Protein AF-A0AAU8K4E8-F1 (afdb_monomer)

InterPro domains:
  IPR020323 Protein of unknown function DUF2716 [PF10898] (23-44)

Radius of gyration: 18.37 Å; Cα contacts (8 Å, |Δi|>4): 46; chains: 1; bounding box: 51×42×31 Å

Foldseek 3Di:
DDDDDDPPDPPDPDDPDPVVVCQQWDWDDDPVDRDIDTHHPVNCVVCVVVVCVVVVDDQDD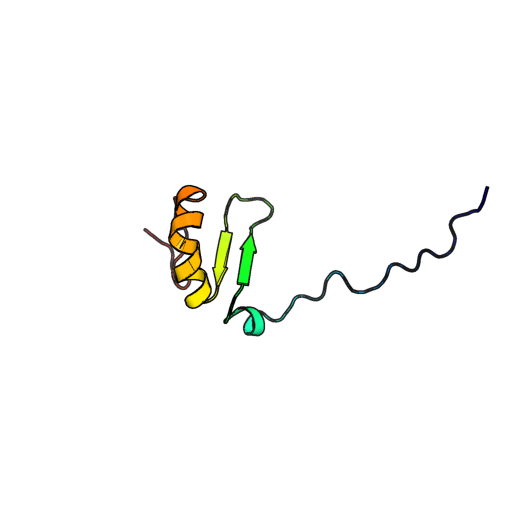PNHGDD

pLDDT: mean 74.95, std 18.54, range [39.84, 93.75]

Mean predicted aligned error: 12.56 Å

Structure (mmCIF, N/CA/C/O backbone):
data_AF-A0AAU8K4E8-F1
#
_entry.id   AF-A0AAU8K4E8-F1
#
loop_
_atom_site.group_PDB
_atom_site.id
_atom_site.type_symbol
_atom_site.label_atom_id
_atom_site.label_alt_id
_atom_site.label_comp_id
_atom_site.label_asym_id
_atom_site.label_entity_id
_atom_site.label_seq_id
_atom_site.pdbx_PDB_ins_code
_atom_site.Cartn_x
_atom_site.Cartn_y
_atom_site.Cartn_z
_atom_site.occupancy
_atom_site.B_iso_or_equiv
_atom_site.auth_seq_id
_atom_site.auth_comp_id
_atom_site.auth_asym_id
_atom_site.auth_atom_id
_atom_site.pdbx_PDB_model_num
ATOM 1 N N . MET A 1 1 ? 37.967 31.506 19.509 1.00 41.22 1 MET A N 1
ATOM 2 C CA . MET A 1 1 ? 36.656 31.546 18.825 1.00 41.22 1 MET A CA 1
ATOM 3 C C . MET A 1 1 ? 36.899 31.549 17.321 1.00 41.22 1 MET A C 1
ATOM 5 O O . MET A 1 1 ? 37.417 32.551 16.845 1.00 41.22 1 MET A O 1
ATOM 9 N N . PRO A 1 2 ? 36.624 30.464 16.579 1.00 39.84 2 PRO A N 1
ATOM 10 C CA . PRO A 1 2 ? 36.654 30.504 15.119 1.00 39.84 2 PRO A CA 1
ATOM 11 C C . PRO A 1 2 ? 35.282 30.904 14.541 1.00 39.84 2 PRO A C 1
ATOM 13 O O . PRO A 1 2 ? 34.237 30.521 15.069 1.00 39.84 2 PRO A O 1
ATOM 16 N N . THR A 1 3 ? 35.308 31.704 13.476 1.00 40.91 3 THR A N 1
ATOM 17 C CA . THR A 1 3 ? 34.168 32.215 12.695 1.00 40.91 3 THR A CA 1
ATOM 18 C C . THR A 1 3 ? 33.626 31.171 11.702 1.00 40.91 3 THR A C 1
ATOM 20 O O . THR A 1 3 ? 34.367 30.275 11.294 1.00 40.91 3 THR A O 1
ATOM 23 N N . PRO A 1 4 ? 32.343 31.252 11.286 1.00 49.81 4 PRO A N 1
ATOM 24 C CA . PRO A 1 4 ? 31.722 30.245 10.436 1.00 49.81 4 PRO A CA 1
ATOM 25 C C . PRO A 1 4 ? 31.903 30.601 8.956 1.00 49.81 4 PRO A C 1
ATOM 27 O O . PRO A 1 4 ? 31.007 31.166 8.334 1.00 49.81 4 PRO A O 1
ATOM 30 N N . THR A 1 5 ? 33.043 30.235 8.377 1.00 53.41 5 THR A N 1
ATOM 31 C CA . THR A 1 5 ? 33.199 30.190 6.917 1.00 53.41 5 THR A CA 1
ATOM 32 C C . THR A 1 5 ? 33.539 28.762 6.506 1.00 53.41 5 THR A C 1
ATOM 34 O O . THR A 1 5 ? 34.453 28.154 7.049 1.00 53.41 5 THR A O 1
ATOM 37 N N . ASP A 1 6 ? 32.775 28.254 5.540 1.00 49.22 6 ASP A N 1
ATOM 38 C CA . ASP A 1 6 ? 32.928 26.962 4.857 1.00 49.22 6 ASP A CA 1
ATOM 39 C C . ASP A 1 6 ? 32.452 25.703 5.612 1.00 49.22 6 ASP A C 1
ATOM 41 O O . ASP A 1 6 ? 33.183 24.739 5.815 1.00 49.22 6 ASP A O 1
ATOM 45 N N . ARG A 1 7 ? 31.147 25.633 5.919 1.00 48.44 7 ARG A N 1
ATOM 46 C CA . ARG A 1 7 ? 30.440 24.349 5.764 1.00 48.44 7 ARG A CA 1
ATOM 47 C C . ARG A 1 7 ? 29.950 24.263 4.328 1.00 48.44 7 ARG A C 1
ATOM 49 O O . ARG A 1 7 ? 28.830 24.673 4.027 1.00 48.44 7 ARG A O 1
ATOM 56 N N . ARG A 1 8 ? 30.765 23.689 3.445 1.00 51.09 8 ARG A N 1
ATOM 57 C CA . ARG A 1 8 ? 30.229 23.071 2.232 1.00 51.09 8 ARG A CA 1
ATOM 58 C C . ARG A 1 8 ? 29.245 21.987 2.661 1.00 51.09 8 ARG A C 1
ATOM 60 O O . ARG A 1 8 ? 29.629 20.950 3.193 1.00 51.09 8 ARG A O 1
ATOM 67 N N . HIS A 1 9 ? 27.961 22.284 2.496 1.00 45.53 9 HIS A N 1
ATOM 68 C CA . HIS A 1 9 ? 26.884 21.316 2.615 1.00 45.53 9 HIS A CA 1
ATOM 69 C C . HIS A 1 9 ? 27.137 20.249 1.539 1.00 45.53 9 HIS A C 1
ATOM 71 O O . HIS A 1 9 ? 27.231 20.620 0.365 1.00 45.53 9 HIS A O 1
ATOM 77 N N . PRO A 1 10 ? 27.316 18.960 1.878 1.00 43.94 10 PRO A N 1
ATOM 78 C CA . PRO A 1 10 ? 27.435 17.941 0.850 1.00 43.94 10 PRO A CA 1
ATOM 79 C C . PRO A 1 10 ? 26.123 17.918 0.063 1.00 43.94 10 PRO A C 1
ATOM 81 O O . PRO A 1 10 ? 25.060 17.586 0.589 1.00 43.94 10 PRO A O 1
ATOM 84 N N . ALA A 1 11 ? 26.201 18.326 -1.201 1.00 52.59 11 ALA A N 1
ATOM 85 C CA . ALA A 1 11 ? 25.143 18.112 -2.167 1.00 52.59 11 ALA A CA 1
ATOM 86 C C . ALA A 1 11 ? 24.842 16.606 -2.220 1.00 52.59 11 ALA A C 1
ATOM 88 O O . ALA A 1 11 ? 25.742 15.805 -2.468 1.00 52.59 11 ALA A O 1
ATOM 89 N N . GLY A 1 12 ? 23.590 16.214 -1.974 1.00 45.53 12 GLY A N 1
ATOM 90 C CA . GLY A 1 12 ? 23.175 14.828 -2.206 1.00 45.53 12 GLY A CA 1
ATOM 91 C C . GLY A 1 12 ? 21.878 14.367 -1.548 1.00 45.53 12 GLY A C 1
ATOM 92 O O . GLY A 1 12 ? 21.343 13.339 -1.951 1.00 45.53 12 GLY A O 1
ATOM 93 N N . ALA A 1 13 ? 21.327 15.106 -0.585 1.00 54.78 13 ALA A N 1
ATOM 94 C CA . ALA A 1 13 ? 20.010 14.812 -0.022 1.00 54.78 13 ALA A CA 1
ATOM 95 C C . ALA A 1 13 ? 18.913 15.483 -0.866 1.00 54.78 13 ALA A C 1
ATOM 97 O O . ALA A 1 13 ? 18.533 16.616 -0.591 1.00 54.78 13 ALA A O 1
ATOM 98 N N . GLY A 1 14 ? 18.421 14.816 -1.915 1.00 54.06 14 GLY A N 1
ATOM 99 C CA . GLY A 1 14 ? 17.219 15.307 -2.606 1.00 54.06 14 GLY A CA 1
ATOM 100 C C . GLY A 1 14 ? 17.056 14.983 -4.084 1.00 54.06 14 GLY A C 1
ATOM 101 O O . GLY A 1 14 ? 16.313 15.694 -4.750 1.00 54.06 14 GLY A O 1
ATOM 102 N N . HIS A 1 15 ? 17.711 13.957 -4.637 1.00 54.03 15 HIS A N 1
ATOM 103 C CA . HIS A 1 15 ? 17.370 13.546 -5.999 1.00 54.03 15 HIS A CA 1
ATOM 104 C C . HIS A 1 15 ? 16.129 12.637 -5.973 1.00 54.03 15 HIS A C 1
ATOM 106 O O . HIS A 1 15 ? 16.216 11.536 -5.416 1.00 54.03 15 HIS A O 1
ATOM 112 N N . PRO A 1 16 ? 14.973 13.057 -6.528 1.00 54.38 16 PRO A N 1
ATOM 113 C CA . PRO A 1 16 ? 13.819 12.179 -6.642 1.00 54.38 16 PRO A CA 1
ATOM 114 C C . PRO A 1 16 ? 14.216 10.990 -7.518 1.00 54.38 16 PRO A C 1
ATOM 116 O O . PRO A 1 16 ? 14.540 11.133 -8.696 1.00 54.38 16 PRO A O 1
ATOM 119 N N . ARG A 1 17 ? 14.245 9.798 -6.920 1.00 52.97 17 ARG A N 1
ATOM 120 C CA . ARG A 1 17 ? 14.485 8.556 -7.657 1.00 52.97 17 ARG A CA 1
ATOM 121 C C . ARG A 1 17 ? 13.308 8.370 -8.622 1.00 52.97 17 ARG A C 1
ATOM 123 O O . ARG A 1 17 ? 12.163 8.519 -8.190 1.00 52.97 17 ARG A O 1
ATOM 130 N N . PRO A 1 18 ? 13.546 8.050 -9.903 1.00 51.91 18 PRO A N 1
ATOM 131 C CA . PRO A 1 18 ? 12.460 7.821 -10.844 1.00 51.91 18 PRO A CA 1
ATOM 132 C C . PRO A 1 18 ? 11.560 6.694 -10.321 1.00 51.91 18 PRO A C 1
ATOM 134 O O . PRO A 1 18 ? 12.055 5.637 -9.927 1.00 51.91 18 PRO A O 1
ATOM 137 N N . ILE A 1 19 ? 10.240 6.917 -10.336 1.00 55.16 19 ILE A N 1
ATOM 138 C CA . ILE A 1 19 ? 9.205 5.985 -9.838 1.00 55.16 19 ILE A CA 1
ATOM 139 C C . ILE A 1 19 ? 9.374 4.581 -10.443 1.00 55.16 19 ILE A C 1
ATOM 141 O O . ILE A 1 19 ? 9.126 3.579 -9.777 1.00 55.16 19 ILE A O 1
ATOM 145 N N . ALA A 1 20 ? 9.899 4.502 -11.671 1.00 52.78 20 ALA A N 1
ATOM 146 C CA . ALA A 1 20 ? 10.240 3.255 -12.346 1.00 52.78 20 ALA A CA 1
ATOM 147 C C . ALA A 1 20 ? 11.167 2.341 -11.520 1.00 52.78 20 ALA 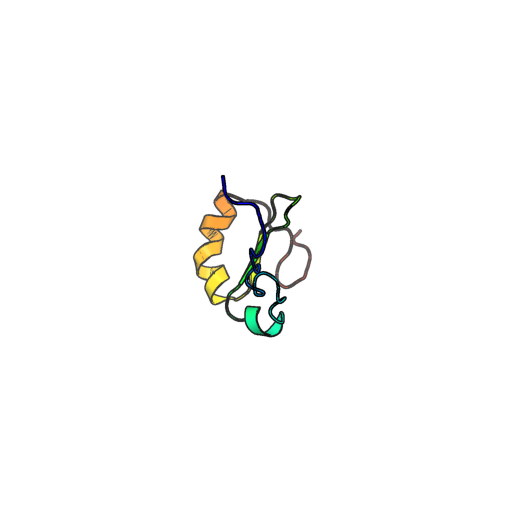A C 1
ATOM 149 O O . ALA A 1 20 ? 11.001 1.126 -11.559 1.00 52.78 20 ALA A O 1
ATOM 150 N N . SER A 1 21 ? 12.086 2.890 -10.717 1.00 53.50 21 SER A N 1
ATOM 151 C CA . SER A 1 21 ? 12.991 2.101 -9.867 1.00 53.50 21 SER A CA 1
ATOM 152 C C . SER A 1 21 ? 12.340 1.602 -8.567 1.00 53.50 21 SER A C 1
ATOM 154 O O . SER A 1 21 ? 12.890 0.698 -7.942 1.00 53.50 21 SER A O 1
ATOM 156 N N . LEU A 1 22 ? 11.199 2.169 -8.149 1.00 56.31 22 LEU A N 1
ATOM 157 C CA . LEU A 1 22 ? 10.445 1.760 -6.949 1.00 56.31 22 LEU A CA 1
ATOM 158 C C . LEU A 1 22 ? 9.430 0.643 -7.232 1.00 56.31 22 LEU A C 1
ATOM 160 O O . LEU A 1 22 ? 8.788 0.147 -6.312 1.00 56.31 22 LEU A O 1
ATOM 164 N N . THR A 1 23 ? 9.276 0.235 -8.494 1.00 60.00 23 THR A N 1
ATOM 165 C CA . THR A 1 23 ? 8.292 -0.784 -8.898 1.00 60.00 23 THR A CA 1
ATOM 166 C C . THR A 1 23 ? 8.565 -2.163 -8.295 1.00 60.00 23 THR A C 1
ATOM 168 O O . THR A 1 23 ? 7.635 -2.956 -8.165 1.00 60.00 23 THR A O 1
ATOM 171 N N . ARG A 1 24 ? 9.812 -2.449 -7.890 1.00 65.75 24 ARG A N 1
ATOM 172 C CA . ARG A 1 24 ? 10.171 -3.729 -7.264 1.00 65.75 24 ARG A CA 1
ATOM 173 C C . ARG A 1 24 ? 9.916 -3.745 -5.754 1.00 65.75 24 ARG A C 1
ATOM 175 O O . ARG A 1 24 ? 9.354 -4.717 -5.266 1.00 65.75 24 ARG A O 1
ATOM 182 N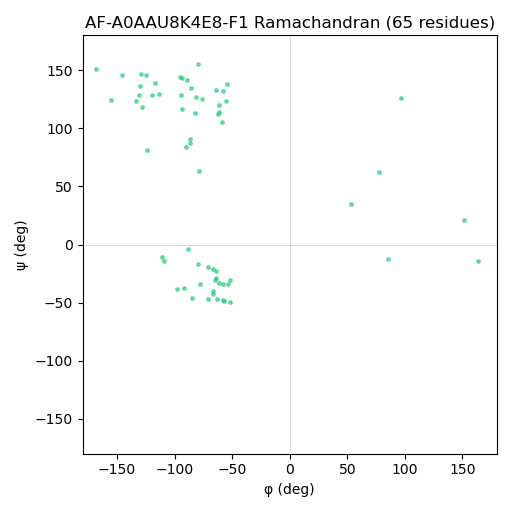 N . PHE A 1 25 ? 10.329 -2.691 -5.047 1.00 74.62 25 PHE A N 1
ATOM 183 C CA . PHE A 1 25 ? 10.171 -2.520 -3.599 1.00 74.62 25 PHE A CA 1
ATOM 184 C C . PHE A 1 25 ? 10.178 -1.021 -3.271 1.00 74.62 25 PHE A C 1
ATOM 186 O O . PHE A 1 25 ? 11.142 -0.324 -3.601 1.00 74.62 25 PHE A O 1
ATOM 193 N N . GLY A 1 26 ? 9.140 -0.516 -2.606 1.00 82.62 26 GLY A N 1
ATOM 194 C CA . GLY A 1 26 ? 9.111 0.880 -2.175 1.00 82.62 26 GLY A CA 1
ATOM 195 C C . GLY A 1 26 ? 7.992 1.189 -1.191 1.00 82.62 26 GLY A C 1
ATOM 196 O O . GLY A 1 26 ? 6.931 0.574 -1.226 1.00 82.62 26 GLY A O 1
ATOM 197 N N . THR A 1 27 ? 8.223 2.175 -0.328 1.00 86.69 27 THR A N 1
ATOM 198 C CA . THR A 1 27 ? 7.200 2.712 0.573 1.00 86.69 27 THR A CA 1
ATOM 199 C C . THR A 1 27 ? 7.165 4.229 0.486 1.00 86.69 27 THR A C 1
ATOM 201 O O . THR A 1 27 ? 8.218 4.867 0.505 1.00 86.69 27 THR A O 1
ATOM 204 N N . PHE A 1 28 ? 5.971 4.812 0.435 1.00 86.06 28 PHE A N 1
ATOM 205 C CA . PHE A 1 28 ? 5.773 6.259 0.478 1.00 86.06 28 PHE A CA 1
ATOM 206 C C . PHE A 1 28 ? 4.756 6.608 1.561 1.00 86.06 28 PHE A C 1
ATOM 208 O O . PHE A 1 28 ? 3.608 6.174 1.495 1.00 86.06 28 PHE A O 1
ATOM 215 N N . GLY A 1 29 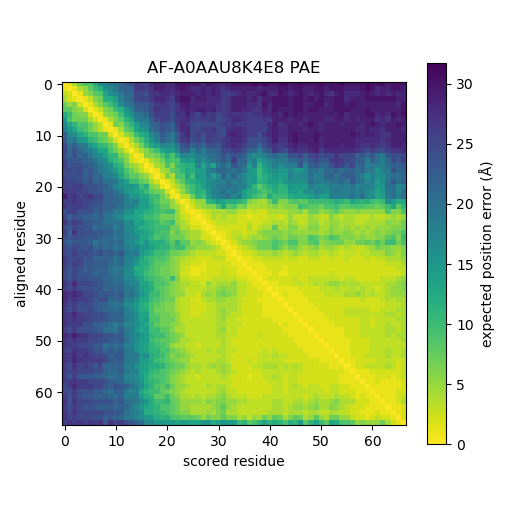? 5.182 7.373 2.562 1.00 85.06 29 GLY A N 1
ATOM 216 C CA . GLY A 1 29 ? 4.296 7.927 3.581 1.00 85.06 29 GLY A CA 1
ATOM 217 C C . GLY A 1 29 ? 3.885 9.346 3.214 1.00 85.06 29 GLY A C 1
ATOM 218 O O . GLY A 1 29 ? 4.696 10.104 2.678 1.00 85.06 29 GLY A O 1
ATOM 219 N N . HIS A 1 30 ? 2.646 9.721 3.516 1.00 81.81 30 HIS A N 1
ATOM 220 C CA . HIS A 1 30 ? 2.250 11.119 3.411 1.00 81.81 30 HIS A CA 1
ATOM 221 C C . HIS A 1 30 ? 2.715 11.875 4.669 1.00 81.81 30 HIS A C 1
ATOM 223 O O . HIS A 1 30 ? 2.403 11.447 5.776 1.00 81.81 30 HIS A O 1
ATOM 229 N N . PRO A 1 31 ? 3.450 12.994 4.558 1.00 79.62 31 PRO A N 1
ATOM 230 C CA . PRO A 1 31 ? 4.009 13.673 5.733 1.00 79.62 31 PRO A CA 1
ATOM 231 C C . PRO A 1 31 ? 2.946 14.280 6.661 1.00 79.62 31 PRO A C 1
ATOM 233 O O . PRO A 1 31 ? 3.211 14.496 7.840 1.00 79.62 31 PRO A O 1
ATOM 236 N N . TRP A 1 32 ? 1.742 14.531 6.144 1.00 82.88 32 TRP A N 1
ATOM 237 C CA . TRP A 1 32 ? 0.653 15.197 6.868 1.00 82.88 32 TRP A CA 1
ATOM 238 C C . TRP A 1 32 ? -0.528 14.266 7.183 1.00 82.88 32 TRP A C 1
ATOM 240 O O . TRP A 1 32 ? -1.417 14.639 7.942 1.00 82.88 32 TRP A O 1
ATOM 250 N N . GLU A 1 33 ? -0.562 13.060 6.605 1.00 84.25 33 GLU A N 1
ATOM 251 C CA . GLU A 1 33 ? -1.640 12.084 6.811 1.00 84.25 33 GLU A CA 1
ATOM 252 C C . GLU A 1 33 ? -1.059 10.763 7.303 1.00 84.25 33 GLU A C 1
ATOM 254 O O . GLU A 1 33 ? 0.017 10.348 6.885 1.00 84.25 33 GLU A O 1
ATOM 259 N N . ARG A 1 34 ? -1.790 10.048 8.162 1.00 88.12 34 ARG A N 1
ATOM 260 C CA . ARG A 1 34 ? -1.373 8.727 8.655 1.00 88.12 34 ARG A CA 1
ATOM 261 C C . ARG A 1 34 ? -1.650 7.647 7.605 1.00 88.12 34 ARG A C 1
ATOM 263 O O . ARG A 1 34 ? -2.469 6.760 7.828 1.00 88.12 34 ARG A O 1
ATOM 270 N N . SER A 1 35 ? -0.999 7.749 6.452 1.00 89.75 35 SER A N 1
ATOM 271 C CA . SER A 1 35 ? -1.134 6.818 5.334 1.00 89.75 35 SER A CA 1
ATOM 272 C C . SER A 1 35 ? 0.232 6.344 4.840 1.00 89.75 35 SER A C 1
ATOM 274 O O . SER A 1 35 ? 1.231 7.065 4.892 1.00 89.75 35 SER A O 1
ATOM 276 N N . LEU A 1 36 ? 0.268 5.096 4.373 1.00 91.38 36 LEU A N 1
ATOM 277 C CA . LEU A 1 36 ? 1.450 4.440 3.831 1.00 91.38 36 LEU A CA 1
ATOM 278 C C . LEU A 1 36 ? 1.064 3.750 2.524 1.00 91.38 36 LEU A C 1
ATOM 280 O O . LEU A 1 36 ? 0.162 2.916 2.497 1.00 91.38 36 LEU A O 1
ATOM 284 N N . CYS A 1 37 ? 1.750 4.094 1.443 1.00 91.06 37 CYS A N 1
ATOM 285 C CA . CYS A 1 37 ? 1.683 3.386 0.175 1.00 91.06 37 CYS A CA 1
ATOM 286 C C . CYS A 1 37 ? 2.826 2.372 0.124 1.00 91.06 37 CYS A C 1
ATOM 288 O O . CYS A 1 37 ? 3.978 2.742 0.358 1.00 91.06 37 CYS A O 1
ATOM 290 N N . VAL A 1 38 ? 2.515 1.116 -0.190 1.00 90.56 38 VAL A N 1
ATOM 291 C CA . VAL A 1 38 ? 3.491 0.036 -0.379 1.00 90.56 38 VAL A CA 1
ATOM 292 C C . VAL A 1 38 ? 3.461 -0.382 -1.847 1.00 90.56 38 VAL A C 1
ATOM 294 O O . VAL A 1 38 ? 2.394 -0.613 -2.413 1.00 90.56 38 VAL A O 1
ATOM 297 N N . LEU A 1 39 ? 4.635 -0.443 -2.467 1.00 87.62 39 LEU A N 1
ATOM 298 C CA . LEU A 1 39 ? 4.846 -0.762 -3.876 1.00 87.62 39 LEU A CA 1
ATOM 299 C C . LEU A 1 39 ? 5.666 -2.050 -3.997 1.00 87.62 39 LEU A C 1
ATOM 301 O O . LEU A 1 39 ? 6.658 -2.237 -3.288 1.00 87.62 39 LEU A O 1
ATOM 305 N N . GLY A 1 40 ? 5.271 -2.890 -4.953 1.00 87.38 40 GLY A N 1
ATOM 306 C CA . GLY A 1 40 ? 5.893 -4.183 -5.231 1.00 87.38 40 GLY A CA 1
ATOM 307 C C . GLY A 1 40 ? 5.151 -5.339 -4.560 1.00 87.38 40 GLY A C 1
ATOM 308 O O . GLY A 1 40 ? 4.955 -5.335 -3.348 1.00 87.38 40 GLY A O 1
ATOM 309 N N . ALA A 1 41 ? 4.764 -6.343 -5.355 1.00 85.75 41 ALA A N 1
ATOM 310 C CA . ALA A 1 41 ? 3.981 -7.492 -4.888 1.00 85.75 41 ALA A CA 1
ATOM 311 C C . ALA A 1 41 ? 4.691 -8.256 -3.760 1.00 85.75 41 ALA A C 1
ATOM 313 O O . ALA A 1 41 ? 4.116 -8.459 -2.702 1.00 85.75 41 ALA A O 1
ATOM 314 N N . GLY A 1 42 ? 5.984 -8.557 -3.931 1.00 87.31 42 GLY A N 1
ATOM 315 C CA . GLY A 1 42 ? 6.746 -9.278 -2.910 1.00 87.31 42 GLY A CA 1
ATOM 316 C C . GLY A 1 42 ? 6.910 -8.507 -1.597 1.00 87.31 42 GLY A C 1
ATOM 317 O O . GLY A 1 42 ? 6.987 -9.127 -0.545 1.00 87.31 42 GLY A O 1
ATOM 318 N N . LEU A 1 43 ? 6.951 -7.167 -1.625 1.00 87.50 43 LEU A N 1
ATOM 319 C CA . LEU A 1 43 ? 6.944 -6.385 -0.384 1.00 87.50 43 LEU A CA 1
ATOM 320 C C . LEU A 1 43 ? 5.577 -6.443 0.278 1.00 87.50 43 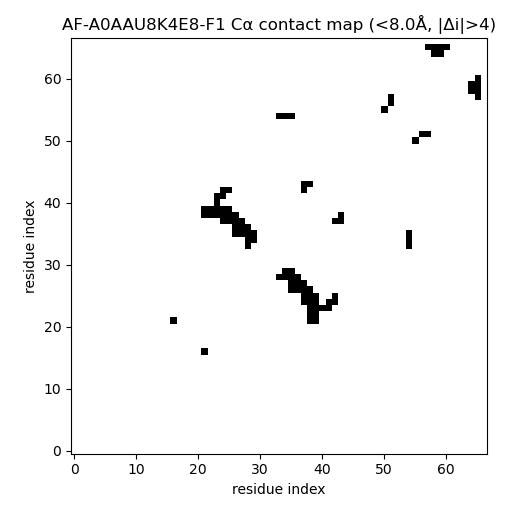LEU A C 1
ATOM 322 O O . LEU A 1 43 ? 5.494 -6.646 1.484 1.00 87.50 43 LEU A O 1
ATOM 326 N N . LEU A 1 44 ? 4.530 -6.232 -0.524 1.00 88.88 44 LEU A N 1
ATOM 327 C CA . LEU A 1 44 ? 3.153 -6.203 -0.064 1.00 88.88 44 LEU A CA 1
ATOM 328 C C . LEU A 1 44 ? 2.794 -7.516 0.633 1.00 88.88 44 LEU A C 1
ATOM 330 O O . LEU A 1 44 ? 2.360 -7.463 1.777 1.00 88.88 44 LEU A O 1
ATOM 334 N N . ASP A 1 45 ? 3.095 -8.662 0.020 1.00 90.50 45 ASP A N 1
ATOM 335 C CA . ASP A 1 45 ? 2.824 -9.987 0.592 1.00 90.50 45 ASP A CA 1
ATOM 336 C C . ASP A 1 45 ? 3.505 -10.194 1.957 1.00 90.50 45 ASP A C 1
ATOM 338 O O . ASP A 1 45 ? 2.954 -10.841 2.845 1.00 90.50 45 ASP A O 1
ATOM 342 N N . LEU A 1 46 ? 4.699 -9.621 2.153 1.00 92.00 46 LEU A N 1
ATOM 343 C CA . LEU A 1 46 ? 5.450 -9.747 3.406 1.00 92.00 46 LEU A CA 1
ATOM 344 C C . LEU A 1 46 ? 4.930 -8.830 4.517 1.00 92.00 46 LEU A C 1
ATOM 346 O O . LEU A 1 46 ? 5.029 -9.179 5.694 1.00 92.00 46 LEU A O 1
ATOM 350 N N . VAL A 1 47 ? 4.443 -7.636 4.172 1.00 91.50 47 VAL A N 1
ATOM 351 C CA . VAL A 1 47 ? 4.140 -6.591 5.165 1.00 91.50 47 VAL A CA 1
ATOM 352 C C . VAL A 1 47 ? 2.651 -6.340 5.358 1.00 91.50 47 VAL A 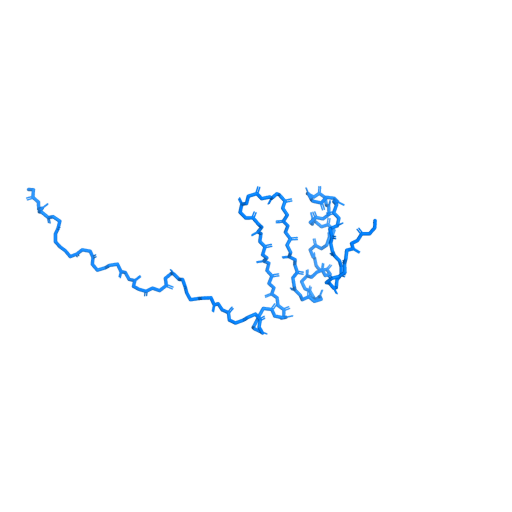C 1
ATOM 354 O O . VAL A 1 47 ? 2.304 -5.698 6.347 1.00 91.50 47 VAL A O 1
ATOM 357 N N . GLU A 1 48 ? 1.779 -6.825 4.467 1.00 91.06 48 GLU A N 1
ATOM 358 C CA . GLU A 1 48 ? 0.341 -6.515 4.458 1.00 91.06 48 GLU A CA 1
ATOM 359 C C . GLU A 1 48 ? -0.302 -6.761 5.825 1.00 91.06 48 GLU A C 1
ATOM 361 O O . GLU A 1 48 ? -0.927 -5.852 6.367 1.00 91.06 48 GLU A O 1
ATOM 366 N N . GLU A 1 49 ? -0.074 -7.924 6.439 1.00 93.56 49 GLU A N 1
ATOM 367 C CA . GLU A 1 49 ? -0.655 -8.242 7.747 1.00 93.56 49 GLU A CA 1
ATOM 368 C C . GLU A 1 49 ? -0.162 -7.290 8.850 1.00 93.56 49 GLU A C 1
ATOM 370 O O . GLU A 1 49 ? -0.950 -6.747 9.626 1.00 93.56 49 GLU A O 1
ATOM 375 N N . SER A 1 50 ? 1.149 -7.043 8.906 1.00 93.38 50 SER A N 1
ATOM 376 C CA . SER A 1 50 ? 1.747 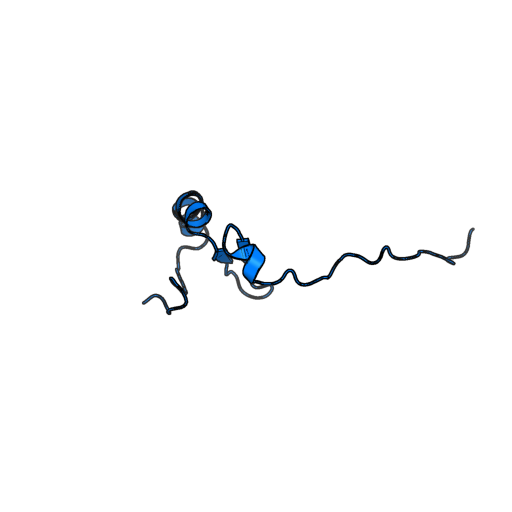-6.170 9.924 1.00 93.38 50 SER A CA 1
ATOM 377 C C . SER A 1 50 ? 1.313 -4.715 9.750 1.00 93.38 50 SER A C 1
ATOM 379 O O . SER A 1 50 ? 1.020 -4.033 10.733 1.00 93.38 50 SER A O 1
ATOM 381 N N . VAL A 1 51 ? 1.230 -4.245 8.504 1.00 90.88 51 VAL A N 1
ATOM 382 C CA . VAL A 1 51 ? 0.746 -2.903 8.174 1.00 90.88 51 VAL A CA 1
ATOM 383 C C . VAL A 1 51 ? -0.734 -2.784 8.504 1.00 90.88 51 VAL A C 1
ATOM 385 O O . VAL A 1 51 ? -1.112 -1.790 9.113 1.00 90.88 51 VAL A O 1
ATOM 388 N N . HIS A 1 52 ? -1.557 -3.789 8.199 1.00 93.00 52 HIS A N 1
ATOM 389 C CA . HIS A 1 52 ? -2.992 -3.764 8.485 1.00 93.00 52 HIS A CA 1
ATOM 390 C C . HIS A 1 52 ? -3.292 -3.644 9.988 1.00 93.00 52 HIS A C 1
ATOM 392 O O . H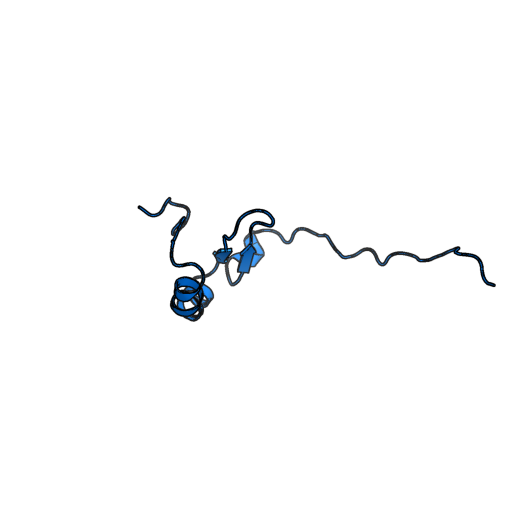IS A 1 52 ? -4.229 -2.953 10.379 1.00 93.00 52 HIS A O 1
ATOM 398 N N . ARG A 1 53 ? -2.458 -4.219 10.863 1.00 93.31 53 ARG A N 1
ATOM 399 C CA . ARG A 1 53 ? -2.608 -4.032 12.321 1.00 93.31 53 ARG A CA 1
ATOM 400 C C . ARG A 1 53 ? -2.406 -2.579 12.775 1.00 93.31 53 ARG A C 1
ATOM 402 O O . ARG A 1 53 ? -2.976 -2.180 13.785 1.00 93.31 53 ARG A O 1
ATOM 409 N N . VAL A 1 54 ? -1.593 -1.796 12.061 1.00 92.00 54 VAL A N 1
ATOM 410 C CA . VAL A 1 54 ? -1.265 -0.397 12.410 1.00 92.00 54 VAL A CA 1
ATOM 411 C C . VAL A 1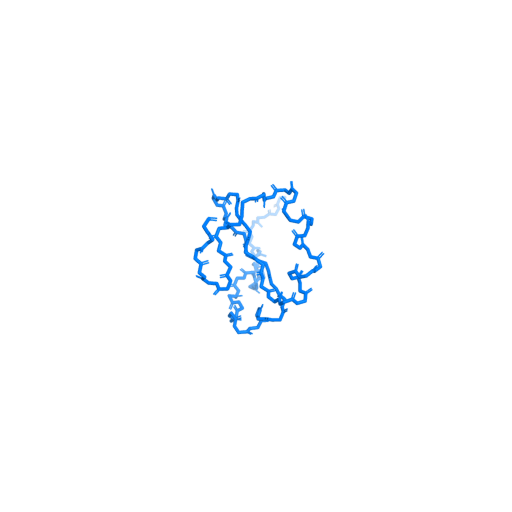 54 ? -2.121 0.603 11.624 1.00 92.00 54 VAL A C 1
ATOM 413 O O . VAL A 1 54 ? -2.538 1.634 12.154 1.00 92.00 54 VAL A O 1
ATOM 416 N N . LEU A 1 55 ? -2.377 0.297 10.356 1.00 91.12 55 LEU A N 1
ATOM 417 C CA . LEU A 1 55 ? -3.162 1.055 9.390 1.00 91.12 55 LEU A CA 1
ATOM 418 C C . LEU A 1 55 ? -4.268 0.132 8.847 1.00 91.12 55 LEU A C 1
ATOM 420 O O . LEU A 1 55 ? -4.130 -0.431 7.761 1.00 91.12 55 LEU A O 1
ATOM 424 N N . PRO A 1 56 ? -5.376 -0.032 9.591 1.00 91.38 56 PRO A N 1
ATOM 425 C CA . PRO A 1 56 ? -6.404 -1.028 9.272 1.00 91.38 56 PRO A CA 1
ATOM 426 C C . PRO A 1 56 ? -7.217 -0.682 8.027 1.00 91.38 56 PRO A C 1
ATOM 428 O O . PRO A 1 56 ? -7.849 -1.544 7.423 1.00 91.38 56 PRO A O 1
ATOM 431 N N . ARG A 1 57 ? -7.211 0.584 7.612 1.00 93.75 57 ARG A N 1
ATOM 432 C CA . ARG A 1 57 ? -7.958 1.025 6.442 1.00 93.75 57 ARG A CA 1
ATOM 433 C C . ARG A 1 57 ? -7.074 1.004 5.203 1.00 93.75 57 ARG A C 1
ATOM 435 O O . ARG A 1 57 ? -6.144 1.799 5.082 1.00 93.75 57 ARG A O 1
ATOM 442 N N . VAL A 1 58 ? -7.436 0.164 4.241 1.00 92.50 58 VAL A N 1
ATOM 443 C CA . VAL A 1 58 ? -6.889 0.243 2.885 1.00 92.50 58 VAL A CA 1
ATOM 444 C C . VAL A 1 58 ? -7.569 1.409 2.170 1.00 92.50 58 VAL A C 1
ATOM 446 O O . VAL A 1 58 ? -8.790 1.477 2.118 1.00 92.50 58 VAL A O 1
ATOM 449 N N . LEU A 1 59 ? -6.784 2.350 1.642 1.00 91.12 59 LEU A N 1
ATOM 450 C CA . LEU A 1 59 ? -7.316 3.489 0.880 1.00 91.12 59 LEU A CA 1
ATOM 451 C C . LEU A 1 59 ? -7.381 3.190 -0.618 1.00 91.12 59 LEU A C 1
ATOM 453 O O . LEU A 1 59 ? -8.299 3.628 -1.308 1.00 91.12 59 LEU A O 1
ATOM 457 N N . ARG A 1 60 ? -6.379 2.472 -1.136 1.00 91.19 60 ARG A N 1
ATOM 458 C CA . ARG A 1 60 ? -6.252 2.133 -2.555 1.00 91.19 60 ARG A CA 1
ATOM 459 C C . ARG A 1 60 ? -5.622 0.757 -2.715 1.00 91.19 60 ARG A C 1
ATOM 461 O O . ARG A 1 60 ? -4.719 0.408 -1.958 1.00 91.19 60 ARG A O 1
ATOM 468 N N . ARG A 1 61 ? -6.038 0.020 -3.743 1.00 90.56 61 ARG A N 1
ATOM 469 C CA . ARG A 1 61 ? -5.395 -1.220 -4.191 1.00 90.56 61 ARG A CA 1
ATOM 470 C C . ARG A 1 61 ? -5.191 -1.146 -5.696 1.00 90.56 61 ARG A C 1
ATOM 472 O O . ARG A 1 61 ? -6.109 -0.797 -6.430 1.00 90.56 61 ARG A O 1
ATOM 479 N N . ASN A 1 62 ? -3.967 -1.411 -6.148 1.00 86.69 62 ASN A N 1
ATOM 480 C CA . ASN A 1 62 ? -3.598 -1.353 -7.568 1.00 86.69 62 ASN A CA 1
ATOM 481 C C . ASN A 1 62 ? -3.963 -0.018 -8.257 1.00 86.69 62 ASN A C 1
ATOM 483 O O . ASN A 1 62 ? -4.354 0.006 -9.416 1.00 86.69 62 ASN A O 1
ATOM 487 N N . GLY A 1 63 ? -3.869 1.103 -7.531 1.00 84.62 63 GLY A N 1
ATOM 488 C CA . GLY A 1 63 ? -4.216 2.439 -8.038 1.00 84.62 63 GLY A CA 1
ATOM 489 C C . GLY A 1 63 ? -5.700 2.814 -7.936 1.00 84.62 63 GLY A C 1
ATOM 490 O O . GLY A 1 63 ? -6.025 4.002 -8.013 1.00 84.62 63 GLY A O 1
ATOM 491 N N . THR A 1 64 ? -6.581 1.857 -7.656 1.00 89.56 64 THR A N 1
ATOM 492 C CA . THR A 1 64 ? -8.033 2.057 -7.528 1.00 89.56 64 THR A CA 1
ATOM 493 C C . THR A 1 64 ? -8.421 2.303 -6.067 1.00 89.56 64 THR A C 1
ATOM 495 O O . THR A 1 64 ? -7.803 1.699 -5.189 1.00 89.56 64 THR A O 1
ATOM 498 N N . PRO A 1 65 ? -9.402 3.175 -5.760 1.00 92.25 65 PRO A N 1
ATOM 499 C CA . PRO A 1 65 ? -9.942 3.307 -4.406 1.00 92.25 65 PRO A CA 1
ATOM 500 C C . PRO A 1 65 ? -10.419 1.958 -3.852 1.00 92.25 65 PRO A C 1
ATOM 502 O O . PRO A 1 65 ? -11.033 1.178 -4.579 1.00 92.25 65 PRO A O 1
ATOM 505 N N . ALA A 1 66 ? -10.127 1.683 -2.583 1.00 86.75 66 ALA A N 1
ATOM 506 C CA . ALA A 1 66 ? -10.719 0.555 -1.870 1.00 86.75 66 ALA A CA 1
ATOM 507 C C . ALA A 1 66 ? -12.069 0.989 -1.268 1.00 86.75 66 ALA A C 1
ATOM 509 O O . ALA A 1 66 ? -12.171 2.099 -0.740 1.00 86.75 66 ALA A O 1
ATOM 510 N N . GLY A 1 67 ? -13.091 0.143 -1.435 1.00 72.81 67 GLY A N 1
ATOM 511 C CA . GLY A 1 67 ? -14.453 0.353 -0.929 1.00 72.81 67 GLY A CA 1
ATOM 512 C C . GLY A 1 67 ? -14.597 0.041 0.550 1.00 72.81 67 GLY A C 1
ATOM 513 O O . GLY A 1 67 ? -13.814 -0.799 1.048 1.00 72.81 67 GLY A O 1
#

Sequence (67 aa):
MPTPTDRRHPAGAGHPRPIASLTRFGTFGHPWERSLCVLGAGLLDLVEESVHRVLPRVLRRNGTPAG

Secondary structure (DSSP, 8-state):
----------TTTT----GGGGSSSEEEE-SSSS-EEEESHHHHHHHHHHHHHHS----EETTEEP-

Nearest PDB structures (foldseek):
  1j8c-assembly1_A  TM=2.908E-01  e=3.983E+00  Homo sapiens
  7b7n-assembly1_H  TM=3.793E-01  e=5.648E+00  Human gammaherpesvirus 8
  1yuj-assembly1_A  TM=2.341E-01  e=3.464E+00  Drosophila melanogaster
  2lkp-assembly1_B  TM=2.920E-01  e=8.590E+00  Mycobacterium tuberculosis H37Rv

Organism: NCBI:txid3156397

Solvent-accessible surface area (backbone atoms only — not comparable to full-atom values): 4589 Å² total; per-residue (Å²): 137,87,78,98,78,81,82,78,73,78,84,75,90,76,76,83,73,62,70,79,75,32,56,65,56,38,76,50,66,49,95,89,47,100,48,74,47,75,33,22,70,75,46,40,75,73,38,47,70,68,45,36,77,77,50,72,72,68,64,59,56,97,89,38,79,48,132